Protein AF-C2CFX9-F1 (afdb_monomer)

pLDDT: mean 95.05, std 5.97, range [66.25, 98.5]

Mean predicted aligned error: 2.77 Å

Structure (mmCIF, N/CA/C/O backbone):
data_AF-C2CFX9-F1
#
_entry.id   AF-C2CFX9-F1
#
loop_
_atom_site.group_PDB
_atom_site.id
_atom_site.type_symbol
_atom_site.label_atom_id
_atom_site.label_alt_id
_atom_site.label_comp_id
_atom_site.label_asym_id
_atom_site.label_entity_id
_atom_site.label_seq_id
_atom_site.pdbx_PDB_ins_code
_atom_site.Cartn_x
_atom_site.Cartn_y
_atom_site.Cartn_z
_atom_site.occupancy
_atom_site.B_iso_or_equiv
_atom_site.auth_seq_id
_atom_site.auth_comp_id
_atom_site.auth_asym_id
_atom_site.auth_atom_id
_atom_site.pdbx_PDB_model_num
ATOM 1 N N . MET A 1 1 ? 12.591 1.615 10.889 1.00 76.44 1 MET A N 1
ATOM 2 C CA . MET A 1 1 ? 11.909 0.885 9.807 1.00 76.44 1 MET A CA 1
ATOM 3 C C . MET A 1 1 ? 11.437 1.919 8.807 1.00 76.44 1 MET A C 1
ATOM 5 O O . MET A 1 1 ? 10.864 2.918 9.227 1.00 76.44 1 MET A O 1
ATOM 9 N N . THR A 1 2 ? 11.797 1.765 7.540 1.00 94.50 2 THR A N 1
ATOM 10 C CA . THR A 1 2 ? 11.424 2.701 6.473 1.00 94.50 2 THR A CA 1
ATOM 11 C C . THR A 1 2 ? 10.028 2.380 5.940 1.00 94.50 2 THR A C 1
ATOM 13 O O . THR A 1 2 ? 9.502 1.299 6.196 1.00 94.50 2 THR A O 1
ATOM 16 N N . LEU A 1 3 ? 9.419 3.294 5.176 1.00 95.44 3 LEU A N 1
ATOM 17 C CA . LEU A 1 3 ? 8.159 2.996 4.483 1.00 95.44 3 LEU A CA 1
ATOM 18 C C . LEU A 1 3 ? 8.306 1.787 3.545 1.00 95.44 3 LEU A C 1
ATOM 20 O O . LEU A 1 3 ? 7.390 0.982 3.447 1.00 95.44 3 LEU A O 1
ATOM 24 N N . LEU A 1 4 ? 9.464 1.639 2.899 1.00 95.94 4 LEU A N 1
ATOM 25 C CA . LEU A 1 4 ? 9.721 0.522 1.997 1.00 95.94 4 LEU A CA 1
ATOM 26 C C . LEU A 1 4 ? 9.757 -0.815 2.748 1.00 95.94 4 LEU A C 1
ATOM 28 O O . LEU A 1 4 ? 9.131 -1.777 2.317 1.00 95.94 4 LEU A O 1
ATOM 32 N N . ASP A 1 5 ? 10.405 -0.839 3.915 1.00 96.62 5 ASP A N 1
ATOM 33 C CA . ASP A 1 5 ? 10.392 -2.016 4.788 1.00 96.62 5 ASP A CA 1
ATOM 34 C C . ASP A 1 5 ? 8.960 -2.347 5.229 1.00 96.62 5 ASP A C 1
ATOM 36 O O . ASP A 1 5 ? 8.589 -3.514 5.291 1.00 96.62 5 ASP A O 1
ATOM 40 N N . MET A 1 6 ? 8.138 -1.335 5.534 1.00 97.44 6 MET A N 1
ATOM 41 C CA . MET A 1 6 ? 6.734 -1.553 5.901 1.00 97.44 6 MET A CA 1
ATOM 42 C C . MET A 1 6 ? 5.929 -2.140 4.740 1.00 97.44 6 MET A C 1
ATOM 44 O O . MET A 1 6 ? 5.163 -3.071 4.964 1.00 97.44 6 MET A O 1
ATOM 48 N N . MET A 1 7 ? 6.117 -1.633 3.518 1.00 97.38 7 MET A N 1
ATOM 49 C CA . MET A 1 7 ? 5.469 -2.159 2.313 1.00 97.38 7 MET A CA 1
ATOM 50 C C . MET A 1 7 ? 5.840 -3.626 2.080 1.00 97.38 7 MET A C 1
ATOM 52 O O . MET A 1 7 ? 4.949 -4.461 1.986 1.00 97.38 7 MET A O 1
ATOM 56 N N . TYR A 1 8 ? 7.134 -3.954 2.103 1.00 97.31 8 TYR A N 1
ATOM 57 C CA . TYR A 1 8 ? 7.608 -5.334 1.969 1.00 97.31 8 TYR A CA 1
ATOM 58 C C . TYR A 1 8 ? 7.016 -6.259 3.044 1.00 97.31 8 TYR A C 1
ATOM 60 O O . TYR A 1 8 ? 6.539 -7.349 2.756 1.00 97.31 8 TYR A O 1
ATOM 68 N N . ASN A 1 9 ? 6.978 -5.806 4.300 1.00 97.25 9 ASN A N 1
ATOM 69 C CA . ASN A 1 9 ? 6.432 -6.600 5.402 1.00 97.25 9 ASN A CA 1
ATOM 70 C C . ASN A 1 9 ? 4.896 -6.681 5.426 1.00 97.25 9 ASN A C 1
ATOM 72 O O . ASN A 1 9 ? 4.364 -7.371 6.301 1.00 97.25 9 ASN A O 1
ATOM 76 N N . SER A 1 10 ? 4.198 -5.967 4.537 1.00 97.62 10 SER A N 1
ATOM 77 C CA . SER A 1 10 ? 2.733 -5.951 4.454 1.00 97.62 10 SER A CA 1
ATOM 78 C C . SER A 1 10 ? 2.167 -7.104 3.637 1.00 97.62 10 SER A C 1
ATOM 80 O O . SER A 1 10 ? 1.002 -7.441 3.826 1.00 97.62 10 SER A O 1
ATOM 82 N N . GLU A 1 11 ? 2.964 -7.701 2.750 1.00 97.69 11 GLU A N 1
ATOM 83 C CA . GLU A 1 11 ? 2.517 -8.794 1.891 1.00 97.69 11 GLU A CA 1
ATOM 84 C C . GLU A 1 11 ? 1.889 -9.931 2.707 1.00 97.69 11 GLU A C 1
ATOM 86 O O . GLU A 1 11 ? 2.459 -10.415 3.690 1.00 97.69 11 GLU A O 1
ATOM 91 N N . GLY A 1 12 ? 0.679 -10.323 2.309 1.00 97.69 12 GLY A N 1
ATOM 92 C CA . GLY A 1 12 ? -0.088 -11.382 2.945 1.00 97.69 12 GLY A CA 1
ATOM 93 C C . GLY A 1 12 ? -0.780 -10.994 4.255 1.00 97.69 12 GLY A C 1
ATOM 94 O O . GLY A 1 12 ? -1.246 -11.898 4.950 1.00 97.69 12 GLY A O 1
ATOM 95 N N . LYS A 1 13 ? -0.867 -9.702 4.610 1.00 98.12 13 LYS A N 1
ATOM 96 C CA . LYS A 1 13 ? -1.401 -9.230 5.904 1.00 98.12 13 LYS A CA 1
ATOM 97 C C . LYS A 1 13 ? -2.531 -8.219 5.766 1.00 98.12 13 LYS A C 1
ATOM 99 O O . LYS A 1 13 ? -2.645 -7.503 4.771 1.00 98.12 13 LYS A O 1
ATOM 104 N N . ASN A 1 14 ? -3.337 -8.100 6.822 1.00 98.31 14 ASN A N 1
ATOM 105 C CA . ASN A 1 14 ? -4.222 -6.948 6.982 1.00 98.31 14 ASN A CA 1
ATOM 106 C C . ASN A 1 14 ? -3.394 -5.728 7.386 1.00 98.31 14 ASN A C 1
ATOM 108 O O . ASN A 1 14 ? -2.560 -5.802 8.288 1.00 98.31 14 ASN A O 1
ATOM 112 N N . ILE A 1 15 ? -3.628 -4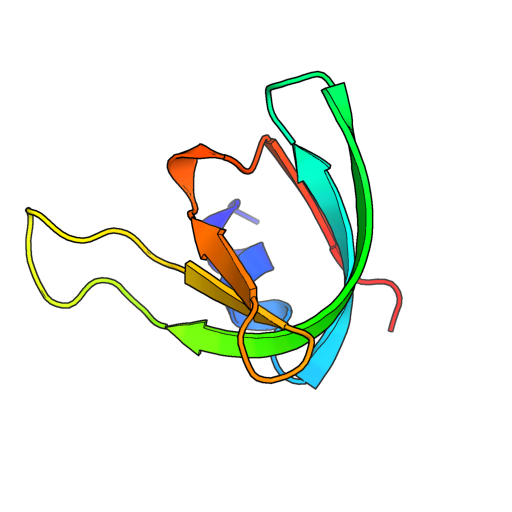.598 6.730 1.00 98.19 15 ILE A N 1
ATOM 113 C CA . ILE A 1 15 ? -2.905 -3.355 6.974 1.00 98.19 15 ILE A CA 1
ATOM 114 C C . ILE A 1 15 ? -3.852 -2.161 7.005 1.00 98.19 15 ILE A C 1
ATOM 116 O O . ILE A 1 15 ? -4.922 -2.166 6.396 1.00 98.19 15 ILE A O 1
ATOM 120 N N . LYS A 1 16 ? -3.414 -1.103 7.682 1.00 98.50 16 LYS A N 1
ATOM 121 C CA . LYS A 1 16 ? -3.997 0.232 7.639 1.00 98.50 16 LYS A CA 1
ATOM 122 C C . LYS A 1 16 ? -3.053 1.158 6.893 1.00 98.50 16 LYS A C 1
ATOM 124 O O . LYS A 1 16 ? -1.919 1.376 7.316 1.00 98.50 16 LYS A O 1
ATOM 129 N N . VAL A 1 17 ? -3.526 1.711 5.788 1.00 98.19 17 VAL A N 1
ATOM 130 C CA . VAL A 1 17 ? -2.775 2.633 4.938 1.00 98.19 17 VAL A CA 1
ATOM 131 C C . VAL A 1 17 ? -3.273 4.049 5.183 1.00 98.19 17 VAL A C 1
ATOM 133 O O . VAL A 1 17 ? -4.465 4.328 5.053 1.00 98.19 17 VAL A O 1
ATOM 136 N N . PHE A 1 18 ? -2.344 4.937 5.519 1.00 98.38 18 PHE A N 1
ATOM 137 C CA . PHE A 1 18 ? -2.546 6.377 5.598 1.00 98.38 18 PHE A CA 1
ATOM 138 C C . PHE A 1 18 ? -1.995 6.987 4.311 1.00 98.38 18 PHE A C 1
ATOM 140 O O . PHE A 1 18 ? -0.805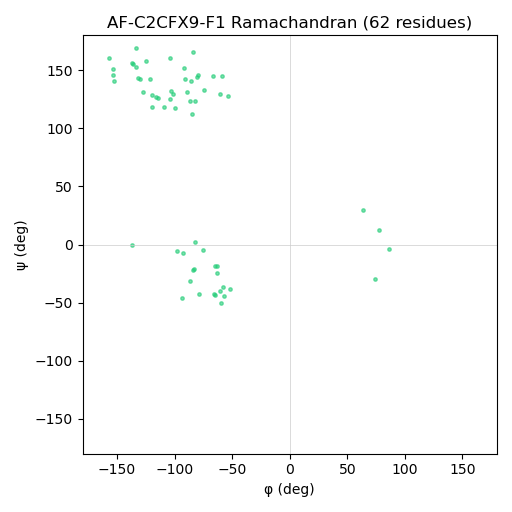 6.850 4.007 1.00 98.38 18 PHE A O 1
ATOM 147 N N . PHE A 1 19 ? -2.870 7.618 3.541 1.00 98.31 19 PHE A N 1
ATOM 148 C CA . PHE A 1 19 ? -2.539 8.244 2.270 1.00 98.31 19 PHE A CA 1
ATOM 149 C C . PHE A 1 19 ? -2.176 9.712 2.482 1.00 98.31 19 PHE A C 1
ATOM 151 O O . PHE A 1 19 ? -2.697 10.369 3.381 1.00 98.31 19 PHE A O 1
ATOM 158 N N . LYS A 1 20 ? -1.334 10.255 1.599 1.00 97.81 20 LYS A N 1
ATOM 159 C CA . LYS A 1 20 ? -0.915 11.667 1.653 1.00 97.81 20 LYS A CA 1
ATOM 160 C C . LYS A 1 20 ? -2.053 12.671 1.455 1.00 97.81 20 LYS A C 1
ATOM 162 O O . LYS A 1 20 ? -1.887 13.846 1.766 1.00 97.81 20 LYS A O 1
ATOM 167 N N . ASP A 1 21 ? -3.183 12.237 0.903 1.00 97.31 21 ASP A N 1
ATOM 168 C CA . ASP A 1 21 ? -4.389 13.060 0.763 1.00 97.31 21 ASP A CA 1
ATOM 169 C C . ASP A 1 21 ? -5.238 13.103 2.052 1.00 97.31 21 ASP A C 1
ATOM 171 O O . ASP A 1 21 ? -6.294 13.733 2.076 1.00 97.31 21 ASP A O 1
ATOM 175 N N . GLY A 1 22 ? -4.780 12.449 3.125 1.00 97.56 22 GLY A N 1
ATOM 176 C CA . GLY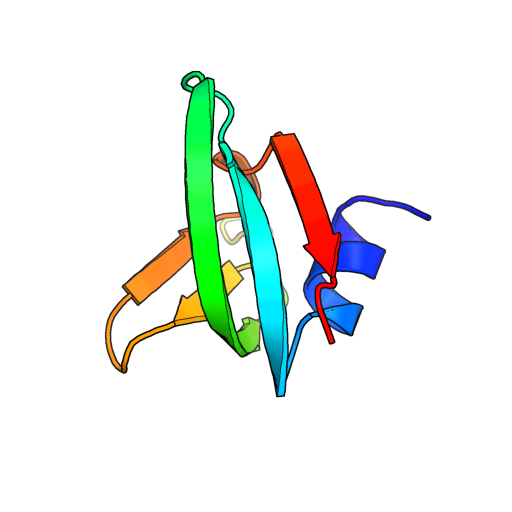 A 1 22 ? -5.481 12.332 4.400 1.00 97.56 22 GLY A CA 1
ATOM 177 C C . GLY A 1 22 ? -6.475 11.170 4.463 1.00 97.56 22 GLY A C 1
ATOM 178 O O . GLY A 1 22 ? -7.052 10.925 5.524 1.00 97.56 22 GLY A O 1
ATOM 179 N N . THR A 1 23 ? -6.676 10.430 3.369 1.00 97.88 23 THR A N 1
ATOM 180 C CA . THR A 1 23 ? -7.504 9.222 3.367 1.00 97.88 23 THR A CA 1
ATOM 181 C C . THR A 1 23 ? -6.848 8.139 4.221 1.00 97.88 23 THR A C 1
ATOM 183 O O . THR A 1 23 ? -5.626 7.991 4.250 1.00 97.88 23 THR A O 1
ATOM 186 N N . VAL A 1 24 ? -7.664 7.332 4.900 1.00 98.06 24 VAL A N 1
ATOM 187 C CA . VAL A 1 24 ? -7.206 6.140 5.623 1.00 98.06 24 VAL A CA 1
ATOM 188 C C . VAL A 1 24 ? -8.039 4.945 5.179 1.00 98.06 24 VAL A C 1
ATOM 190 O O . VAL A 1 24 ? -9.267 5.034 5.141 1.00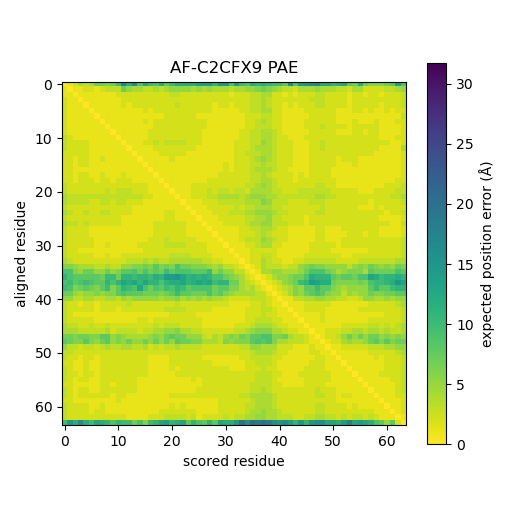 98.06 24 VAL A O 1
ATOM 193 N N . LYS A 1 25 ? -7.387 3.830 4.839 1.00 97.19 25 LYS A N 1
ATOM 194 C CA . LYS A 1 25 ? -8.066 2.575 4.480 1.00 97.19 25 LYS A CA 1
ATOM 195 C C . LYS A 1 25 ? -7.466 1.389 5.211 1.00 97.19 25 LYS A C 1
ATOM 197 O O . LYS A 1 25 ? -6.254 1.313 5.371 1.00 97.19 25 LYS A O 1
ATOM 202 N N . GLU A 1 26 ? -8.324 0.455 5.591 1.00 97.81 26 GLU A N 1
ATOM 203 C CA . GLU A 1 26 ? -7.934 -0.875 6.056 1.00 97.81 26 GLU A CA 1
ATOM 204 C C . GLU A 1 26 ? -8.197 -1.869 4.925 1.00 97.81 26 GLU A C 1
ATOM 206 O O . GLU A 1 26 ? -9.246 -1.806 4.278 1.00 97.81 26 GLU A O 1
ATOM 211 N N . LEU A 1 27 ? -7.219 -2.720 4.630 1.00 97.00 27 LEU A N 1
ATOM 212 C CA . LEU A 1 27 ? -7.266 -3.656 3.509 1.00 97.00 27 LEU A CA 1
ATOM 213 C C . LEU A 1 27 ? -6.329 -4.842 3.734 1.00 97.00 27 LEU A C 1
ATOM 215 O O . LEU A 1 27 ? -5.390 -4.762 4.523 1.00 97.00 27 LEU A O 1
ATOM 219 N N . TYR A 1 28 ? -6.577 -5.923 3.002 1.00 97.88 28 TYR A N 1
ATOM 220 C CA . TYR A 1 28 ? -5.648 -7.039 2.888 1.00 97.88 28 TYR A CA 1
ATOM 221 C C . TYR A 1 28 ? -4.658 -6.757 1.755 1.00 97.88 28 TYR A C 1
ATOM 223 O O . TYR A 1 28 ? -5.078 -6.485 0.628 1.00 97.88 28 TYR A O 1
ATOM 231 N N . CYS A 1 29 ? -3.364 -6.781 2.062 1.00 97.81 29 CYS A N 1
ATOM 232 C CA . CYS A 1 29 ? -2.305 -6.642 1.073 1.00 97.81 29 CYS A CA 1
ATOM 233 C C . CYS A 1 29 ? -2.009 -8.013 0.466 1.00 97.81 29 CYS A C 1
ATOM 235 O O . CYS A 1 29 ? -1.494 -8.901 1.144 1.00 97.81 29 CYS A O 1
ATOM 237 N N . GLU A 1 30 ? -2.331 -8.175 -0.810 1.00 98.00 30 GLU A N 1
ATOM 238 C CA . GLU A 1 30 ? -2.177 -9.436 -1.536 1.00 98.00 30 GLU A CA 1
ATOM 239 C C . GLU A 1 30 ? -0.725 -9.656 -1.965 1.00 98.00 30 GLU A C 1
ATOM 241 O O . GLU A 1 30 ? -0.205 -10.753 -1.795 1.00 98.00 30 GLU A O 1
ATOM 246 N N . GLU A 1 31 ? -0.061 -8.608 -2.460 1.00 97.50 31 GLU A N 1
ATOM 247 C CA . GLU A 1 31 ? 1.292 -8.692 -3.019 1.00 97.50 31 GLU A CA 1
ATOM 248 C C . GLU A 1 31 ? 2.032 -7.356 -2.871 1.00 97.50 31 GLU A C 1
ATOM 250 O O . GLU A 1 31 ? 1.438 -6.288 -3.064 1.00 97.50 31 GLU A O 1
ATOM 255 N N . TYR A 1 32 ? 3.327 -7.412 -2.549 1.00 97.19 32 TYR A N 1
ATOM 256 C CA . TYR A 1 32 ? 4.243 -6.282 -2.687 1.00 97.19 32 TYR A CA 1
ATOM 257 C C . TYR A 1 32 ? 5.087 -6.452 -3.953 1.00 97.19 32 TYR A C 1
ATOM 259 O O . TYR A 1 32 ? 5.744 -7.471 -4.141 1.00 97.19 32 TYR A O 1
ATOM 267 N N . VAL A 1 33 ? 5.136 -5.412 -4.788 1.00 96.00 33 VAL A N 1
ATOM 268 C CA . VAL A 1 33 ? 5.989 -5.382 -5.983 1.00 96.00 33 VAL A CA 1
ATOM 269 C C . VAL A 1 33 ? 7.053 -4.305 -5.819 1.00 96.00 33 VAL A C 1
ATOM 271 O O . VAL A 1 33 ? 6.752 -3.144 -5.533 1.00 96.00 33 VAL A O 1
ATOM 274 N N . GLN A 1 34 ? 8.316 -4.700 -5.979 1.00 95.12 34 GLN A N 1
ATOM 275 C CA . GLN A 1 34 ? 9.454 -3.787 -6.005 1.00 95.12 34 GLN A CA 1
ATOM 276 C C . GLN A 1 34 ? 9.580 -3.143 -7.394 1.00 95.12 34 GLN A C 1
ATOM 278 O O . GLN A 1 34 ? 9.360 -3.813 -8.394 1.00 95.12 34 GLN A O 1
ATOM 283 N N . ALA A 1 35 ? 9.982 -1.870 -7.452 1.00 92.62 35 ALA A N 1
ATOM 284 C CA . ALA A 1 35 ? 10.287 -1.204 -8.719 1.00 92.62 35 ALA A CA 1
ATOM 285 C C . ALA A 1 35 ? 11.431 -1.915 -9.457 1.00 92.62 35 ALA A C 1
ATOM 287 O O . ALA A 1 35 ? 12.493 -2.141 -8.865 1.00 92.62 35 ALA A O 1
ATOM 288 N N . GLU A 1 36 ? 11.221 -2.225 -10.735 1.00 87.44 36 GLU A N 1
ATOM 289 C CA . GLU A 1 36 ? 12.236 -2.865 -11.583 1.00 87.44 36 GLU A CA 1
ATOM 290 C C . GLU A 1 36 ? 13.178 -1.840 -12.238 1.00 87.44 36 GLU A C 1
ATOM 292 O O . GLU A 1 36 ? 14.367 -2.117 -12.384 1.00 87.44 36 GLU A O 1
ATOM 297 N N . ASP A 1 37 ? 12.675 -0.633 -12.530 1.00 86.69 37 ASP A N 1
ATOM 298 C CA . ASP A 1 37 ? 13.390 0.438 -13.234 1.00 86.69 37 ASP A CA 1
ATOM 299 C C . ASP A 1 37 ? 13.240 1.809 -12.542 1.00 86.69 37 ASP A C 1
ATOM 301 O O . ASP A 1 37 ? 12.405 2.013 -11.664 1.00 86.69 37 ASP A O 1
ATOM 305 N N . GLU A 1 38 ? 14.035 2.797 -12.973 1.00 76.00 38 GLU A N 1
ATOM 306 C CA . GLU A 1 38 ? 14.035 4.173 -12.434 1.00 76.00 38 GLU A CA 1
ATOM 307 C C . GLU A 1 38 ? 12.731 4.957 -12.674 1.00 76.00 38 GLU A C 1
ATOM 309 O O . GLU A 1 38 ? 12.482 5.973 -12.021 1.00 76.00 38 GLU A O 1
ATOM 314 N N . TRP A 1 39 ? 11.918 4.496 -13.626 1.00 79.88 39 TRP A N 1
ATOM 315 C CA . TRP A 1 39 ? 10.623 5.081 -13.975 1.00 79.88 39 TRP A CA 1
ATOM 316 C C . TRP A 1 39 ? 9.463 4.430 -13.227 1.00 79.88 39 TRP A C 1
ATOM 318 O O . TRP A 1 39 ? 8.334 4.910 -13.335 1.00 79.88 39 TRP A O 1
ATOM 328 N N . ASP A 1 40 ? 9.741 3.354 -12.494 1.00 88.44 40 ASP A N 1
ATOM 329 C CA . ASP A 1 40 ? 8.756 2.601 -11.741 1.00 88.44 40 ASP A CA 1
ATOM 330 C C . ASP A 1 40 ? 8.862 2.908 -10.245 1.00 88.44 40 ASP A C 1
ATOM 332 O O . ASP A 1 40 ? 9.877 3.405 -9.742 1.00 88.44 40 ASP A O 1
ATOM 336 N N . GLU A 1 41 ? 7.795 2.623 -9.507 1.00 94.38 41 GLU A N 1
ATOM 337 C CA . GLU A 1 41 ? 7.819 2.727 -8.059 1.00 94.38 41 GLU A CA 1
ATOM 338 C C . GLU A 1 41 ? 7.204 1.506 -7.378 1.00 94.38 41 GLU A C 1
ATOM 340 O O . GLU A 1 41 ? 6.322 0.862 -7.930 1.00 94.38 41 GLU A O 1
ATOM 345 N N . PRO A 1 42 ? 7.634 1.188 -6.146 1.00 96.38 42 PRO A N 1
ATOM 346 C CA . PRO A 1 42 ? 7.081 0.064 -5.407 1.00 96.38 42 PRO A CA 1
ATOM 347 C C . PRO A 1 42 ? 5.569 0.199 -5.188 1.00 96.38 42 PRO A C 1
ATOM 349 O O . PRO A 1 42 ? 5.067 1.302 -4.940 1.00 96.38 42 PRO A O 1
ATOM 352 N N . MET A 1 43 ? 4.854 -0.926 -5.215 1.00 97.00 43 MET A N 1
ATOM 353 C CA . MET A 1 43 ? 3.389 -0.968 -5.160 1.00 97.00 43 MET A CA 1
ATOM 354 C C . MET A 1 4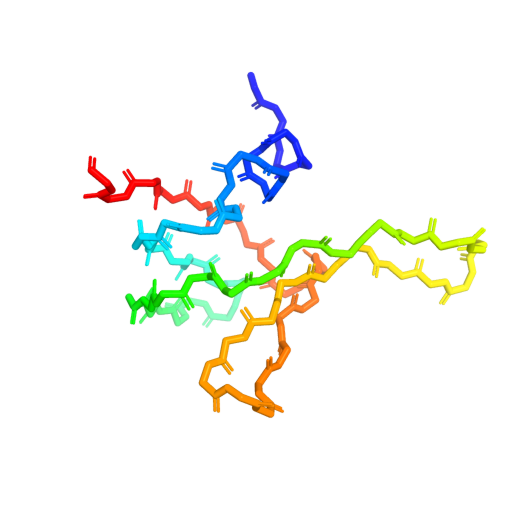3 ? 2.875 -2.049 -4.207 1.00 97.00 43 MET A C 1
ATOM 356 O O . MET A 1 43 ? 3.551 -3.047 -3.966 1.00 97.00 43 MET A O 1
ATOM 360 N N . LEU A 1 44 ? 1.656 -1.856 -3.695 1.00 97.75 44 LEU A N 1
ATOM 361 C CA . LEU A 1 44 ? 0.88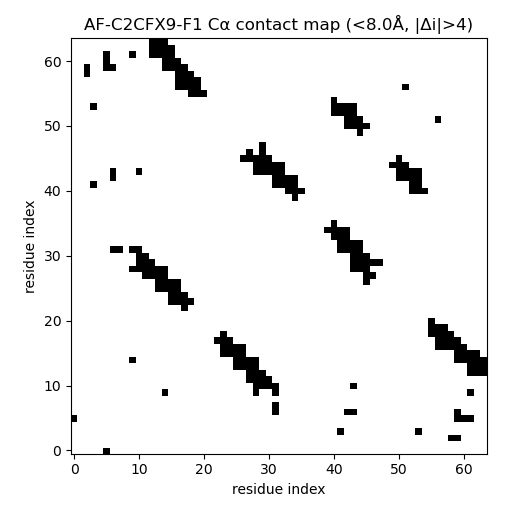6 -2.877 -2.976 1.00 97.75 44 LEU A CA 1
ATOM 362 C C . LEU A 1 44 ? -0.387 -3.219 -3.745 1.00 97.75 44 LEU A C 1
ATOM 364 O O . LEU A 1 44 ? -1.176 -2.316 -4.038 1.00 97.75 44 LEU A O 1
ATOM 368 N N . PHE A 1 45 ? -0.617 -4.502 -4.013 1.00 97.75 45 PHE A N 1
ATOM 369 C CA . PHE A 1 45 ? -1.857 -4.988 -4.615 1.00 97.75 45 PHE A CA 1
ATOM 370 C C . PHE A 1 45 ? -2.897 -5.366 -3.558 1.00 97.75 45 PHE A C 1
ATOM 372 O O . PHE A 1 45 ? -2.567 -5.887 -2.491 1.00 97.75 45 PHE A O 1
ATOM 379 N N . TYR A 1 46 ? -4.167 -5.074 -3.847 1.00 96.88 46 TYR A N 1
ATOM 380 C CA . TYR A 1 46 ? -5.295 -5.375 -2.967 1.00 96.88 46 TYR A CA 1
ATOM 381 C C . TYR A 1 46 ? -6.607 -5.547 -3.744 1.00 96.88 46 TYR A C 1
ATOM 383 O O . TYR A 1 46 ? -6.872 -4.841 -4.719 1.00 96.88 46 TYR A O 1
ATOM 391 N N . GLY A 1 47 ? -7.486 -6.435 -3.277 1.00 93.62 47 GLY A N 1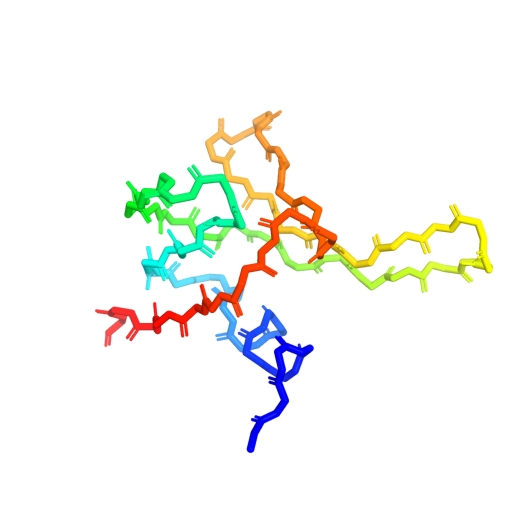
ATOM 392 C CA . GLY A 1 47 ? -8.823 -6.621 -3.845 1.00 93.62 47 GLY A CA 1
ATOM 393 C C . GLY A 1 47 ? -8.819 -7.129 -5.291 1.00 93.62 47 GLY A C 1
ATOM 394 O O . GLY A 1 47 ? -9.715 -6.768 -6.060 1.00 93.62 47 GLY A O 1
ATOM 395 N N . GLY A 1 48 ? -7.802 -7.896 -5.689 1.00 91.19 48 GLY A N 1
ATOM 396 C CA . GLY A 1 48 ? -7.630 -8.507 -7.010 1.00 91.19 48 GLY A CA 1
ATOM 397 C C . GLY A 1 48 ? -7.237 -7.573 -8.163 1.00 91.19 48 GLY A C 1
ATOM 398 O O . GLY A 1 48 ? -6.584 -8.026 -9.093 1.00 91.19 48 GLY A O 1
ATOM 399 N N . ASN A 1 49 ? -7.621 -6.290 -8.136 1.00 91.31 49 ASN A N 1
ATOM 400 C CA . ASN A 1 49 ? -7.318 -5.316 -9.205 1.00 91.31 49 ASN A CA 1
ATOM 401 C C . ASN A 1 49 ? -6.872 -3.935 -8.685 1.00 91.31 49 ASN A C 1
ATOM 403 O O . ASN A 1 49 ? -6.652 -3.016 -9.476 1.00 91.31 49 ASN A O 1
ATOM 407 N N . GLY A 1 50 ? -6.813 -3.736 -7.369 1.00 95.25 50 GLY A N 1
ATOM 408 C CA . GLY A 1 50 ? -6.374 -2.482 -6.768 1.00 95.25 50 GLY A CA 1
ATOM 409 C C . GLY A 1 50 ? -4.859 -2.446 -6.617 1.00 95.25 50 GLY A C 1
ATOM 410 O O . GLY A 1 50 ? -4.255 -3.441 -6.234 1.00 95.25 50 GLY A O 1
ATOM 411 N N . ALA A 1 51 ? -4.261 -1.282 -6.864 1.00 96.00 51 ALA A N 1
ATOM 412 C CA . ALA A 1 51 ? -2.858 -1.012 -6.580 1.00 96.00 51 ALA A CA 1
ATOM 413 C C . ALA A 1 51 ? -2.726 0.296 -5.789 1.00 96.00 51 ALA A C 1
ATOM 415 O O . ALA A 1 51 ? -3.474 1.251 -6.022 1.00 96.00 51 ALA A O 1
ATOM 416 N N . ILE A 1 52 ? -1.792 0.327 -4.841 1.00 97.25 52 ILE A N 1
ATOM 417 C CA . ILE A 1 52 ? -1.398 1.523 -4.097 1.00 97.25 52 ILE A CA 1
ATOM 418 C C . ILE A 1 52 ? 0.075 1.769 -4.368 1.00 97.25 52 ILE A C 1
ATOM 420 O O . ILE A 1 52 ? 0.922 0.948 -4.020 1.00 97.25 52 ILE A O 1
ATOM 424 N N . LEU A 1 53 ? 0.373 2.920 -4.956 1.00 97.00 53 LEU A N 1
ATOM 425 C CA . LEU A 1 53 ? 1.735 3.324 -5.261 1.00 97.00 53 LEU A CA 1
ATOM 426 C C . LEU A 1 53 ? 2.429 3.870 -4.011 1.00 97.00 53 LEU A C 1
ATOM 428 O O . LEU A 1 53 ? 1.812 4.565 -3.195 1.00 97.00 53 LEU A O 1
ATOM 432 N N . LYS A 1 54 ? 3.738 3.640 -3.882 1.00 97.19 54 LYS A N 1
ATOM 433 C CA . LYS A 1 54 ? 4.556 4.189 -2.790 1.00 97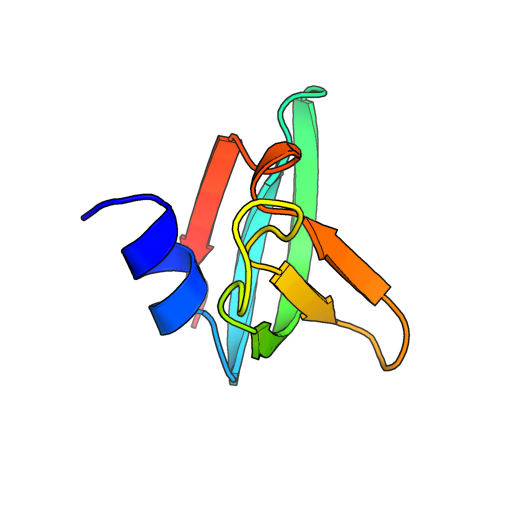.19 54 LYS A CA 1
ATOM 434 C C . LYS A 1 54 ? 4.392 5.705 -2.639 1.00 97.19 54 LYS A C 1
ATOM 436 O O . LYS A 1 54 ? 4.360 6.214 -1.518 1.00 97.19 54 LYS A O 1
ATOM 441 N N . SER A 1 55 ? 4.286 6.442 -3.740 1.00 96.94 55 SER A N 1
ATOM 442 C CA . SER A 1 55 ? 4.114 7.894 -3.757 1.00 96.94 55 SER A CA 1
ATOM 443 C C . SER A 1 55 ? 2.811 8.361 -3.111 1.00 96.94 55 SER A C 1
ATOM 445 O O . SER A 1 55 ? 2.777 9.488 -2.611 1.00 96.94 55 SER A O 1
ATOM 447 N N . GLN A 1 56 ? 1.781 7.514 -3.065 1.00 98.06 56 GLN A N 1
ATOM 448 C CA . GLN A 1 56 ? 0.481 7.808 -2.457 1.00 98.06 56 GLN A CA 1
ATOM 449 C C . GLN A 1 56 ? 0.480 7.583 -0.942 1.00 98.06 56 GLN A C 1
ATOM 451 O O . GLN A 1 56 ? -0.362 8.142 -0.237 1.00 98.06 56 GLN A O 1
ATOM 456 N N . ILE A 1 57 ? 1.424 6.789 -0.439 1.00 98.19 57 ILE A N 1
ATOM 457 C CA . ILE A 1 57 ? 1.459 6.355 0.952 1.00 98.19 57 ILE A CA 1
ATOM 458 C C . ILE A 1 57 ? 2.248 7.355 1.798 1.00 98.19 57 ILE A C 1
ATOM 460 O O . ILE A 1 57 ? 3.372 7.747 1.475 1.00 98.19 57 ILE A O 1
ATOM 464 N N . GLU A 1 58 ? 1.654 7.749 2.916 1.00 98.06 58 GLU A N 1
ATOM 465 C CA . GLU A 1 58 ? 2.326 8.478 3.986 1.00 98.06 58 GLU A CA 1
ATOM 466 C C . GLU A 1 58 ? 2.849 7.509 5.051 1.00 98.06 58 GLU A C 1
ATOM 468 O O . GLU A 1 58 ? 4.005 7.595 5.468 1.00 98.06 58 GLU A O 1
ATOM 473 N N . LYS A 1 59 ? 2.008 6.555 5.468 1.00 97.81 59 LYS A N 1
ATOM 474 C CA . LYS A 1 59 ? 2.316 5.595 6.533 1.00 97.81 59 LYS A CA 1
ATOM 475 C C . LYS A 1 59 ? 1.524 4.299 6.352 1.00 97.81 59 LYS A C 1
ATOM 477 O O . LYS A 1 59 ? 0.408 4.309 5.843 1.00 97.81 59 LYS A O 1
ATOM 482 N N . ILE A 1 60 ? 2.094 3.194 6.826 1.00 98.12 60 ILE A N 1
ATOM 483 C CA . ILE A 1 60 ? 1.419 1.898 6.955 1.00 98.12 60 IL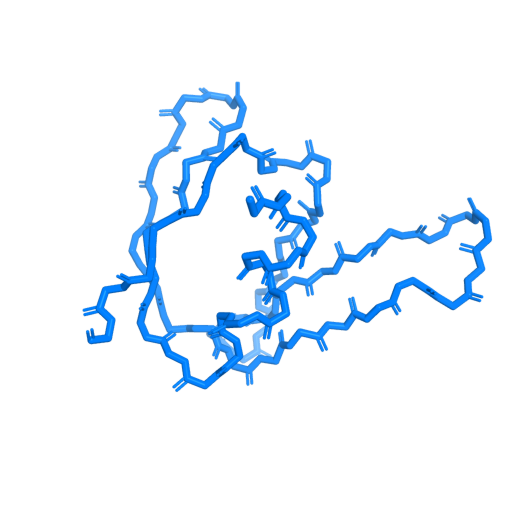E A CA 1
ATOM 484 C C . ILE A 1 60 ? 1.471 1.464 8.419 1.00 98.12 60 ILE A C 1
ATOM 486 O O . ILE A 1 60 ? 2.480 1.670 9.093 1.00 98.12 60 ILE A O 1
ATOM 490 N N . GLU A 1 61 ? 0.397 0.847 8.895 1.00 97.94 61 GLU A N 1
ATOM 491 C CA . GLU A 1 61 ? 0.374 0.033 10.109 1.00 97.94 61 GLU A CA 1
ATOM 492 C C . GLU A 1 61 ? -0.037 -1.387 9.723 1.00 97.94 61 GLU A C 1
ATOM 494 O O . GLU A 1 61 ? -1.032 -1.578 9.028 1.00 97.94 61 GLU A O 1
ATOM 499 N N . ILE A 1 62 ? 0.734 -2.382 10.151 1.00 96.94 62 ILE A N 1
ATOM 500 C CA . ILE A 1 62 ? 0.371 -3.787 9.965 1.00 96.94 62 ILE A CA 1
ATOM 501 C C . ILE A 1 62 ? -0.604 -4.150 11.087 1.00 96.94 62 ILE A C 1
ATOM 503 O O . ILE A 1 62 ? -0.292 -3.933 12.257 1.00 96.94 62 ILE A O 1
ATOM 507 N N . LEU A 1 63 ? -1.790 -4.624 10.705 1.00 95.25 63 LEU A N 1
ATOM 508 C CA . LEU A 1 63 ? -2.898 -4.981 11.599 1.00 95.25 63 LEU A CA 1
ATOM 509 C C . LEU A 1 63 ? -2.978 -6.479 11.895 1.00 95.25 63 LEU A C 1
ATOM 511 O O . LEU A 1 63 ? -3.858 -6.880 12.652 1.00 95.25 63 LEU A O 1
ATOM 515 N N . ASP A 1 64 ? -2.124 -7.262 11.234 1.00 66.25 64 ASP A N 1
ATOM 516 C CA . ASP A 1 64 ? -1.934 -8.694 11.475 1.00 66.25 64 ASP A CA 1
ATOM 517 C C . ASP A 1 64 ? -1.941 -9.038 12.974 1.00 66.25 64 ASP A C 1
ATOM 519 O O . ASP A 1 64 ? -1.183 -8.387 13.737 1.00 66.25 64 ASP A O 1
#

Organism: NCBI:txid525255

Solvent-accessible surface area (backbone atoms only — not comparable to full-atom values): 3755 Å² total; per-residue (Å²): 134,53,73,66,55,49,49,62,71,31,45,74,28,39,31,37,42,34,30,73,87,72,51,73,48,76,46,55,28,66,39,56,44,77,49,89,49,96,90,49,66,36,35,38,31,29,89,94,80,42,74,46,49,54,89,49,51,69,48,75,45,78,65,108

Nearest PDB structures (foldseek):
  6jie-assembly1_A  TM=7.387E-01  e=9.128E-02  Vibrio cholerae O395
  2ra2-assembly2_B  TM=6.227E-01  e=5.956E-02  Salmonella enterica subsp. enterica serovar Typhimurium str. LT2
  2ra2-assembly6_F  TM=6.302E-01  e=8.080E-02  Salmonella enterica subsp. enterica serovar Typhimurium str. LT2
  5cai-assembly1_A  TM=6.099E-01  e=7.602E-02  Klebsiella pneumoniae subsp. pneumoniae MGH 78578
  8rk3-assembly1_U  TM=5.069E-01  e=8.202E-01  Pseudomonas phage JBD30

Secondary structure (DSSP, 8-state):
--HHHHHHTTTTSEEEEEETTS-EEEEE--EEE---STT---EEEETTTEEEEGGGEEEEEE--

Radius of gyration: 10.76 Å; Cα contacts (8 Å, |Δi|>4): 129; chains: 1; bounding box: 23×24×26 Å

Foldseek 3Di:
DDQVVVLQVQAQFWKWFQFPVRDIDTFRFPDWDCDPDPVDFIWTDGPPPDIDGPNGTPDMDTPD

Sequence (64 aa):
MTLLDMMYNSEGKNIKVFFKDGTVKELYCEEYVQAEDEWDEPMLFYGGNGAILKSQIEKIEILD